Protein AF-A0A3N5F9C5-F1 (afdb_monomer)

Mean predicted aligned error: 5.01 Å

Solvent-accessible surface area (backbone atoms only — not comparable to full-atom values): 3845 Å² total; per-residue (Å²): 129,86,74,56,77,70,48,80,42,79,79,45,75,49,75,48,73,60,66,98,46,29,32,43,37,41,36,34,38,35,31,21,28,78,86,68,47,79,74,45,50,30,41,37,41,33,39,33,38,56,48,97,93,42,78,40,78,79,44,79,49,75,46,79,54,130

Sequence (66 aa):
MKGGVTDNLIRGCDVLSLGTRSALALVNWEFHRADGSIERAWRHSYNLVKTDAGWKIVVSTFQAGS

Foldseek 3Di:
DPFDFDDKDWPDWDWADPPDFKIKIKTWIFTAGPVRDTPFIKIKIFIWGQDPVGIDTPDIDIDTDD

Secondary structure (DSSP, 8-state):
--PPEEEEEEEEEEEEE-SSSEEEEEEEEEEEETTS-EEEEEEEEEEEEEETTEEEEEEEEEEE--

Radius of gyration: 14.75 Å; Cα contacts (8 Å, |Δi|>4): 143; chains: 1; bounding box: 28×24×47 Å

Structure (mmCIF, N/CA/C/O backbone):
data_AF-A0A3N5F9C5-F1
#
_entry.id   AF-A0A3N5F9C5-F1
#
loop_
_atom_site.group_PDB
_atom_site.id
_atom_site.type_symbol
_atom_site.label_atom_id
_atom_site.label_alt_id
_atom_site.label_comp_id
_atom_site.label_asym_id
_atom_site.label_entity_id
_atom_site.label_seq_id
_atom_site.pdbx_PDB_ins_code
_atom_site.Cartn_x
_atom_site.Cartn_y
_atom_site.Cartn_z
_atom_site.occupancy
_atom_site.B_iso_or_equiv
_atom_site.auth_seq_id
_atom_site.auth_comp_id
_atom_site.auth_asym_id
_atom_site.auth_atom_id
_atom_site.pdbx_PDB_model_num
ATOM 1 N N . MET A 1 1 ? 8.391 -3.697 -31.702 1.00 45.59 1 MET A N 1
ATOM 2 C CA . MET A 1 1 ? 7.435 -4.060 -30.633 1.00 45.59 1 MET A CA 1
ATOM 3 C C . MET A 1 1 ? 7.790 -3.240 -29.406 1.00 45.59 1 MET A C 1
ATOM 5 O O . MET A 1 1 ? 8.950 -3.276 -29.021 1.00 45.59 1 MET A O 1
ATOM 9 N N . LYS A 1 2 ? 6.866 -2.453 -28.838 1.00 51.78 2 LYS A N 1
ATOM 10 C CA . LYS A 1 2 ? 7.104 -1.843 -27.519 1.00 51.78 2 LYS A CA 1
ATOM 11 C C . LYS A 1 2 ? 7.102 -2.994 -26.511 1.00 51.78 2 LYS A C 1
ATOM 13 O O . LYS A 1 2 ? 6.083 -3.669 -26.400 1.00 51.78 2 LYS A O 1
ATOM 18 N N . GLY A 1 3 ? 8.261 -3.290 -25.920 1.00 55.53 3 GLY A N 1
ATOM 19 C CA . GLY A 1 3 ? 8.427 -4.386 -24.964 1.00 55.53 3 GLY A CA 1
ATOM 20 C C . GLY A 1 3 ? 7.412 -4.249 -23.834 1.00 55.53 3 GLY A C 1
ATOM 21 O O . GLY A 1 3 ? 7.242 -3.153 -23.309 1.00 55.53 3 GLY A O 1
ATOM 22 N N . GLY A 1 4 ? 6.686 -5.328 -23.547 1.00 63.47 4 GLY A N 1
ATOM 23 C CA . GLY A 1 4 ? 5.657 -5.333 -22.512 1.00 63.47 4 GLY A CA 1
ATOM 24 C C . GLY A 1 4 ? 6.250 -5.190 -21.110 1.00 63.47 4 GLY A C 1
ATOM 25 O O . GLY A 1 4 ? 7.415 -5.528 -20.883 1.00 63.47 4 GLY A O 1
ATOM 26 N N . VAL A 1 5 ? 5.424 -4.709 -20.181 1.00 68.88 5 VAL A N 1
ATOM 27 C CA . VAL A 1 5 ? 5.704 -4.736 -18.741 1.00 68.88 5 VAL A CA 1
ATOM 28 C C . VAL A 1 5 ? 5.775 -6.191 -18.291 1.00 68.88 5 VAL A C 1
ATOM 30 O O . VAL A 1 5 ? 4.838 -6.950 -18.546 1.00 68.88 5 VAL A O 1
ATOM 33 N N . THR A 1 6 ? 6.868 -6.579 -17.640 1.00 72.06 6 THR A N 1
ATOM 34 C CA . THR A 1 6 ? 7.064 -7.953 -17.152 1.00 72.06 6 THR A CA 1
ATOM 35 C C . THR A 1 6 ? 6.777 -8.082 -15.666 1.00 72.06 6 THR A C 1
ATOM 37 O O . THR A 1 6 ? 6.190 -9.080 -15.263 1.00 72.06 6 THR A O 1
ATOM 40 N N . ASP A 1 7 ? 7.111 -7.060 -14.872 1.00 77.06 7 ASP A N 1
ATOM 41 C CA . ASP A 1 7 ? 7.079 -7.148 -13.412 1.00 77.06 7 ASP A CA 1
ATOM 42 C C . ASP A 1 7 ? 6.531 -5.882 -12.749 1.00 77.06 7 ASP A C 1
ATOM 44 O O . ASP A 1 7 ? 6.753 -4.755 -13.209 1.00 77.06 7 ASP A O 1
ATOM 48 N N . ASN A 1 8 ? 5.842 -6.080 -11.622 1.00 81.25 8 ASN A N 1
ATOM 49 C CA . ASN A 1 8 ? 5.400 -5.029 -10.718 1.00 81.25 8 ASN A CA 1
ATOM 50 C C . ASN A 1 8 ? 6.099 -5.169 -9.363 1.00 81.25 8 ASN A C 1
ATOM 52 O O . ASN A 1 8 ? 5.967 -6.176 -8.672 1.00 81.25 8 ASN A O 1
ATOM 56 N N . LEU A 1 9 ? 6.846 -4.142 -8.968 1.00 89.62 9 LEU A N 1
ATOM 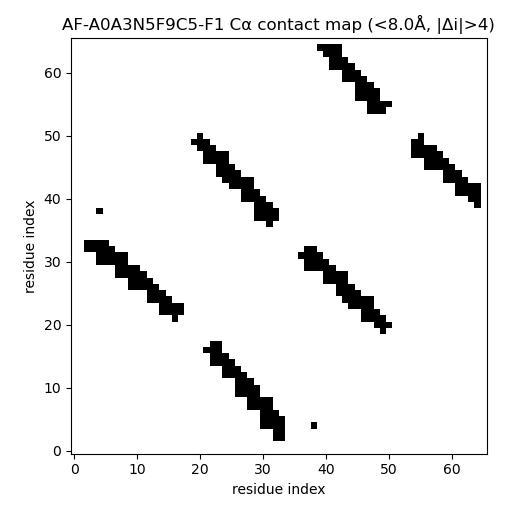57 C CA . LEU A 1 9 ? 7.691 -4.194 -7.779 1.00 89.62 9 LEU A CA 1
ATOM 58 C C . LEU A 1 9 ? 7.259 -3.147 -6.755 1.00 89.62 9 LEU A C 1
ATOM 60 O O . LEU A 1 9 ? 6.998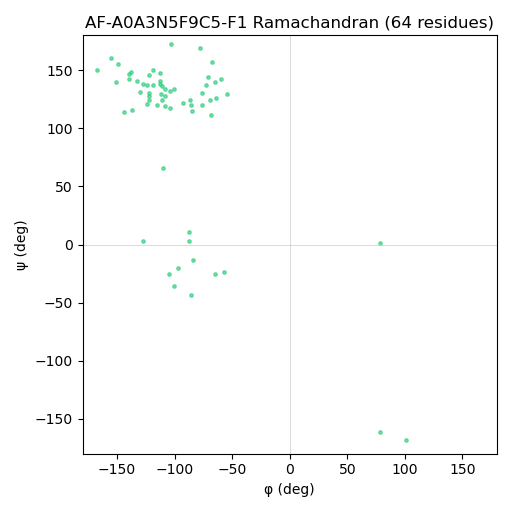 -1.99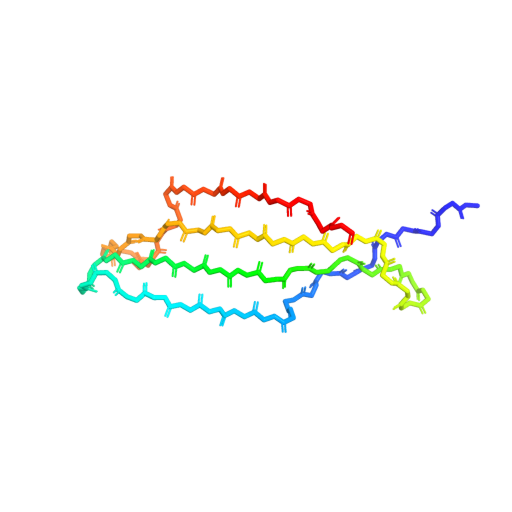4 -7.101 1.00 89.62 9 LEU A O 1
ATOM 64 N N . ILE A 1 10 ? 7.234 -3.549 -5.483 1.00 92.94 10 ILE A N 1
ATOM 65 C CA . ILE A 1 10 ? 7.155 -2.625 -4.348 1.00 92.94 10 ILE A CA 1
ATOM 66 C C . ILE A 1 10 ? 8.580 -2.190 -4.010 1.00 92.94 10 ILE A C 1
ATOM 68 O O . ILE A 1 10 ? 9.424 -3.021 -3.677 1.00 92.94 10 ILE A O 1
ATOM 72 N N . ARG A 1 11 ? 8.84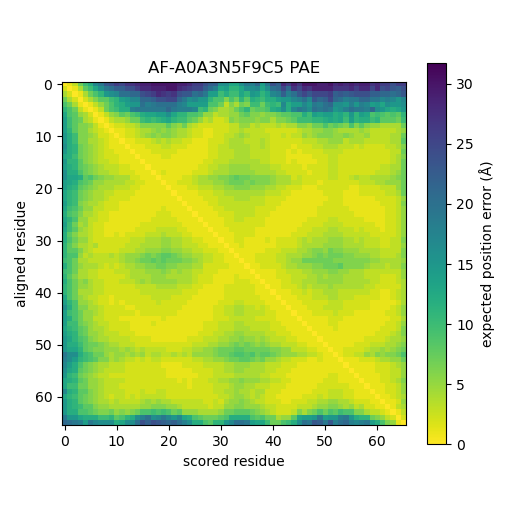9 -0.885 -4.076 1.00 93.88 11 ARG A N 1
ATOM 73 C CA . ARG A 1 11 ? 10.154 -0.302 -3.712 1.00 93.88 11 ARG A CA 1
ATOM 74 C C . ARG A 1 11 ? 10.215 0.255 -2.306 1.00 93.88 11 ARG A C 1
ATOM 76 O O . ARG A 1 11 ? 11.295 0.409 -1.751 1.00 93.88 11 ARG A O 1
ATOM 83 N N . GLY A 1 12 ? 9.061 0.547 -1.730 1.00 94.12 12 GLY A N 1
ATOM 84 C CA . GLY A 1 12 ? 8.951 1.013 -0.361 1.00 94.12 12 GLY A CA 1
ATOM 85 C C . GLY A 1 12 ? 7.508 0.961 0.097 1.00 94.12 12 GLY A C 1
ATOM 86 O O . GLY A 1 12 ? 6.590 1.090 -0.717 1.00 94.12 12 GLY A O 1
ATOM 87 N N . CYS A 1 13 ? 7.330 0.753 1.394 1.00 96.50 13 CYS A N 1
ATOM 88 C CA . CYS A 1 13 ? 6.033 0.717 2.042 1.00 96.50 13 CYS A CA 1
ATOM 89 C C . CYS A 1 13 ? 6.173 1.333 3.432 1.00 96.50 13 CYS A C 1
ATOM 91 O O . CYS A 1 13 ? 6.844 0.762 4.290 1.00 96.50 13 CYS A O 1
ATOM 93 N N . ASP A 1 14 ? 5.526 2.474 3.635 1.00 97.50 14 ASP A N 1
ATOM 94 C CA . ASP A 1 14 ? 5.394 3.106 4.941 1.00 97.50 14 ASP A CA 1
ATOM 95 C C . ASP A 1 14 ? 3.976 2.868 5.449 1.00 97.50 14 ASP A C 1
ATOM 97 O O . ASP A 1 14 ? 3.003 3.084 4.723 1.00 97.50 14 ASP A O 1
ATOM 101 N N . VAL A 1 15 ? 3.841 2.432 6.700 1.00 97.81 15 VAL A N 1
ATOM 102 C CA . VAL A 1 15 ? 2.535 2.173 7.316 1.00 97.81 15 VAL A CA 1
ATOM 103 C C . VAL A 1 15 ? 2.400 2.986 8.592 1.00 97.81 15 VAL A C 1
ATOM 105 O O . VAL A 1 15 ? 3.162 2.814 9.540 1.00 97.81 15 VAL A O 1
ATOM 108 N N . LEU A 1 16 ? 1.380 3.838 8.634 1.00 98.25 16 LEU A N 1
ATOM 109 C CA . LEU A 1 16 ? 0.976 4.578 9.819 1.00 98.25 16 LEU A CA 1
ATOM 110 C C . LEU A 1 16 ? -0.280 3.939 10.411 1.00 98.25 16 LEU A C 1
ATOM 112 O O . LEU A 1 16 ? -1.337 3.927 9.781 1.00 98.25 16 LEU A O 1
ATOM 116 N N . SER A 1 17 ? -0.184 3.436 11.640 1.00 97.75 17 SER A N 1
ATOM 117 C CA . SER A 1 17 ? -1.357 2.941 12.366 1.00 97.75 17 SER A CA 1
ATOM 118 C C . SER A 1 17 ? -2.189 4.106 12.903 1.00 97.75 17 SER A C 1
ATOM 120 O O . SER A 1 17 ? -1.668 4.999 13.566 1.00 97.75 17 SER A O 1
ATOM 122 N N . LEU A 1 18 ? -3.495 4.071 12.651 1.00 97.50 18 LEU A N 1
ATOM 123 C CA . LEU A 1 18 ? -4.485 5.039 13.123 1.00 97.50 18 LEU A CA 1
ATOM 124 C C . LEU A 1 18 ? -5.365 4.350 14.176 1.00 97.50 18 LEU A C 1
ATOM 126 O O . LEU A 1 18 ? -6.547 4.070 13.967 1.00 97.50 18 LEU A O 1
ATOM 130 N N . GLY A 1 19 ? -4.743 3.994 15.301 1.00 96.50 19 GLY A N 1
ATOM 131 C CA . GLY A 1 19 ? -5.335 3.119 16.313 1.00 96.50 19 GLY A CA 1
ATOM 132 C C . GLY A 1 19 ? -5.277 1.637 15.926 1.00 96.50 19 GLY A C 1
ATOM 133 O O . GLY A 1 19 ? -4.494 1.221 15.078 1.00 96.50 19 GLY A O 1
ATOM 134 N N . THR A 1 20 ? -6.102 0.808 16.569 1.00 96.69 20 THR A N 1
ATOM 135 C CA . THR A 1 20 ? -6.015 -0.664 16.456 1.00 96.69 20 THR A CA 1
ATOM 136 C C . THR A 1 20 ? -6.744 -1.252 15.247 1.00 96.69 20 THR A C 1
ATOM 138 O O . THR A 1 20 ? -6.568 -2.433 14.934 1.00 96.69 20 THR A O 1
ATOM 141 N N . ARG A 1 21 ? -7.591 -0.457 14.580 1.00 97.94 21 ARG A N 1
ATOM 142 C CA . ARG A 1 21 ? -8.481 -0.919 13.501 1.00 97.94 21 ARG A CA 1
ATOM 143 C C . ARG A 1 21 ? -8.387 -0.119 12.208 1.00 97.94 21 ARG A C 1
ATOM 145 O O . ARG A 1 21 ? -9.134 -0.416 11.282 1.00 97.94 21 ARG A O 1
ATOM 152 N N . SER A 1 22 ? -7.500 0.865 12.129 1.00 98.38 22 SER A N 1
ATOM 153 C CA . SER A 1 22 ? -7.292 1.664 10.924 1.00 98.38 22 SER A CA 1
ATOM 154 C C . SER A 1 22 ? -5.803 1.884 10.688 1.00 98.38 22 SER A C 1
ATOM 156 O O . SER A 1 22 ? -5.025 1.933 11.641 1.00 98.38 22 SER A O 1
ATOM 158 N N . ALA A 1 23 ? -5.402 1.987 9.426 1.00 98.50 23 ALA A N 1
ATOM 159 C CA . ALA A 1 23 ? -4.046 2.340 9.037 1.00 98.50 23 ALA A CA 1
ATOM 160 C C . ALA A 1 23 ? -4.042 3.090 7.702 1.00 98.50 23 ALA A C 1
ATOM 162 O O . ALA A 1 23 ? -4.944 2.939 6.878 1.00 98.50 23 ALA A O 1
ATOM 163 N N . LEU A 1 24 ? -3.001 3.883 7.487 1.00 98.31 24 LEU A N 1
ATOM 164 C CA . LEU A 1 24 ? -2.667 4.480 6.204 1.00 98.31 24 LEU A CA 1
ATOM 165 C C . LEU A 1 24 ? -1.382 3.821 5.704 1.00 98.31 24 LEU A C 1
ATOM 167 O O . LEU A 1 24 ? -0.382 3.830 6.418 1.00 98.31 24 LEU A O 1
ATO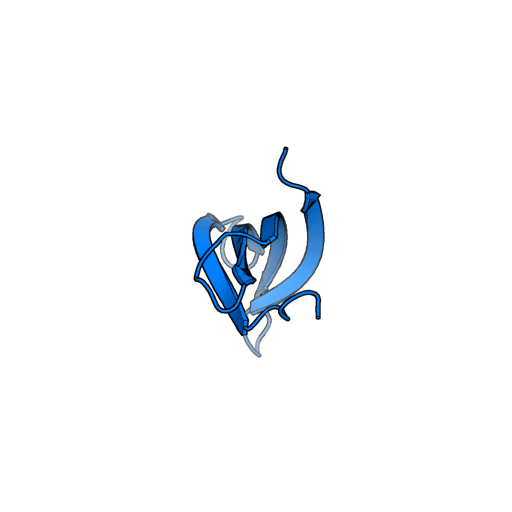M 171 N N . ALA A 1 25 ? -1.405 3.254 4.501 1.00 98.25 25 ALA A N 1
ATOM 172 C CA . ALA A 1 25 ? -0.217 2.710 3.856 1.00 98.25 25 ALA A CA 1
ATOM 173 C C . ALA A 1 25 ? 0.158 3.552 2.636 1.00 98.25 25 ALA A C 1
ATOM 175 O O . ALA A 1 25 ? -0.680 3.805 1.773 1.00 98.25 25 ALA A O 1
ATOM 176 N N . LEU A 1 26 ? 1.421 3.956 2.557 1.00 97.69 26 LEU A N 1
ATOM 177 C CA . LEU A 1 26 ? 2.012 4.623 1.404 1.00 97.69 26 LEU A CA 1
ATOM 178 C C . LEU A 1 26 ? 2.972 3.653 0.725 1.00 97.69 26 LEU A C 1
ATOM 180 O O . LEU A 1 26 ? 3.938 3.206 1.334 1.00 97.69 26 LEU A O 1
ATOM 184 N N . VAL A 1 27 ? 2.708 3.326 -0.537 1.00 97.25 27 VAL A N 1
ATOM 185 C CA . VAL A 1 27 ? 3.455 2.311 -1.286 1.00 97.25 27 VAL A CA 1
ATOM 186 C C . VAL A 1 27 ? 4.042 2.924 -2.549 1.00 97.25 27 VAL A C 1
ATOM 188 O O . VAL A 1 27 ? 3.322 3.535 -3.338 1.00 97.25 27 VAL A O 1
ATOM 191 N N . ASN A 1 28 ? 5.346 2.749 -2.752 1.00 96.31 28 ASN A N 1
ATOM 192 C CA . ASN A 1 28 ? 6.026 3.110 -3.993 1.00 96.31 28 ASN A CA 1
ATOM 193 C C . ASN A 1 28 ? 6.062 1.892 -4.915 1.00 96.31 28 ASN A C 1
ATOM 195 O O . ASN A 1 28 ? 6.611 0.852 -4.543 1.00 96.31 28 ASN A O 1
ATOM 199 N N . TRP A 1 29 ? 5.495 2.041 -6.105 1.00 95.12 29 TRP A N 1
ATOM 200 C CA . TRP A 1 29 ? 5.407 1.000 -7.119 1.00 95.12 29 TRP A CA 1
ATOM 201 C C . TRP A 1 29 ? 6.265 1.335 -8.328 1.00 95.12 29 TRP A C 1
ATOM 203 O O . TRP A 1 29 ? 6.366 2.498 -8.722 1.00 95.12 29 TRP A O 1
ATOM 213 N N . GLU A 1 30 ? 6.794 0.294 -8.962 1.00 94.75 30 GLU A N 1
ATOM 214 C CA . GLU A 1 30 ? 7.431 0.379 -10.269 1.00 94.75 30 GLU A CA 1
ATOM 215 C C . GLU A 1 30 ? 6.922 -0.722 -11.198 1.00 94.75 30 GLU A C 1
ATOM 217 O O . GLU A 1 30 ? 6.765 -1.874 -10.790 1.00 94.75 30 GLU A O 1
ATOM 222 N N . PHE A 1 31 ? 6.725 -0.365 -12.464 1.00 92.38 31 PHE A N 1
ATOM 223 C CA . PHE A 1 31 ? 6.645 -1.304 -13.573 1.00 92.38 31 PHE A CA 1
ATOM 224 C C . PHE A 1 31 ? 7.962 -1.336 -14.319 1.00 92.38 31 PHE A C 1
ATOM 226 O O . PHE A 1 31 ? 8.533 -0.287 -14.625 1.00 92.38 31 PHE A O 1
ATOM 233 N N . HIS A 1 32 ? 8.416 -2.547 -14.611 1.00 90.88 32 HIS A N 1
ATOM 234 C CA . HIS A 1 32 ? 9.674 -2.810 -15.291 1.00 90.88 32 HIS A CA 1
ATOM 235 C C . HIS A 1 32 ? 9.395 -3.402 -16.667 1.00 90.88 32 HIS A C 1
ATOM 237 O O . HIS A 1 32 ? 8.474 -4.207 -16.837 1.00 90.88 32 HIS A O 1
ATOM 243 N N . ARG A 1 33 ? 10.179 -2.982 -17.658 1.00 89.31 33 ARG A N 1
ATOM 244 C CA . ARG A 1 33 ? 10.221 -3.627 -18.972 1.00 89.31 33 ARG A CA 1
ATOM 245 C C . ARG A 1 33 ? 11.051 -4.904 -18.888 1.00 89.31 33 ARG A C 1
ATOM 247 O O . ARG A 1 33 ? 11.812 -5.099 -17.946 1.00 89.31 33 ARG A O 1
ATOM 254 N N . ALA A 1 34 ? 10.992 -5.709 -19.945 1.00 88.19 34 ALA A N 1
ATOM 255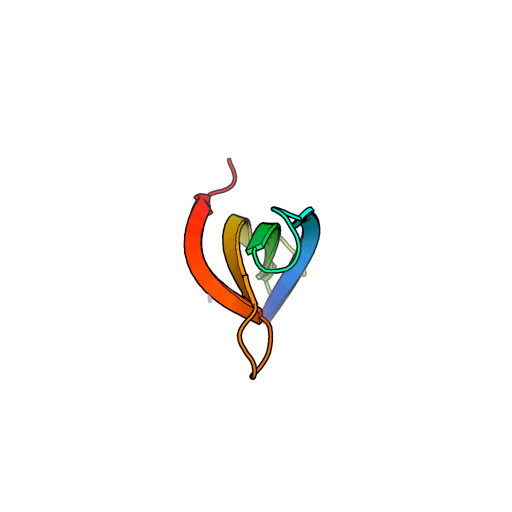 C CA . ALA A 1 34 ? 11.789 -6.929 -20.067 1.00 88.19 34 ALA A CA 1
ATOM 256 C C . ALA A 1 34 ? 13.317 -6.720 -19.953 1.00 88.19 34 ALA A C 1
ATOM 258 O O . ALA A 1 34 ? 14.031 -7.659 -19.618 1.00 88.19 34 ALA A O 1
ATOM 259 N N . ASP A 1 35 ? 13.825 -5.514 -20.231 1.00 88.50 35 ASP A N 1
ATOM 260 C CA . ASP A 1 35 ? 15.243 -5.162 -20.066 1.00 88.50 35 ASP A CA 1
ATOM 261 C C . ASP A 1 35 ? 15.595 -4.666 -18.647 1.00 88.50 35 ASP A C 1
ATOM 263 O O . ASP A 1 35 ? 16.734 -4.275 -18.396 1.00 88.50 35 ASP A O 1
ATOM 267 N N . GLY A 1 36 ? 14.630 -4.662 -17.721 1.00 86.62 36 GLY A N 1
ATOM 268 C CA . GLY A 1 36 ? 14.789 -4.169 -16.353 1.00 86.62 36 GLY A CA 1
ATOM 269 C C . GLY A 1 36 ? 14.740 -2.644 -16.219 1.00 86.62 36 GLY A C 1
ATOM 270 O O . GLY A 1 36 ? 14.880 -2.123 -15.112 1.00 86.62 36 GLY A O 1
ATOM 271 N N . SER A 1 37 ? 14.536 -1.900 -17.312 1.00 89.81 37 SER A N 1
ATOM 272 C CA . SER A 1 37 ? 14.305 -0.457 -17.233 1.00 89.81 37 SER A CA 1
ATOM 273 C C . SER A 1 37 ? 12.928 -0.156 -16.644 1.00 89.81 37 SER A C 1
ATOM 275 O O . SER A 1 37 ? 11.941 -0.847 -16.914 1.00 89.81 37 SER A O 1
ATOM 277 N N . ILE A 1 38 ? 12.836 0.924 -15.866 1.00 91.38 38 ILE A N 1
ATOM 278 C CA . ILE A 1 38 ? 11.556 1.389 -15.328 1.00 91.38 38 ILE A CA 1
ATOM 279 C C . ILE A 1 38 ? 10.701 1.925 -16.484 1.00 91.38 38 ILE A C 1
ATOM 281 O O . ILE A 1 38 ? 11.097 2.823 -17.235 1.00 91.38 38 ILE A O 1
ATOM 285 N N . GLU A 1 39 ? 9.502 1.374 -16.630 1.00 91.12 39 GLU A N 1
ATOM 286 C CA . GLU A 1 39 ? 8.471 1.903 -17.517 1.00 91.12 39 GLU A CA 1
ATOM 287 C C . GLU A 1 39 ? 7.642 2.987 -16.838 1.00 91.12 39 GLU A C 1
ATOM 289 O O . GLU A 1 39 ? 7.333 4.009 -17.451 1.00 91.12 39 GLU A O 1
ATOM 294 N N . ARG A 1 40 ? 7.270 2.755 -15.579 1.00 91.38 40 ARG A N 1
ATOM 295 C CA . ARG A 1 40 ? 6.438 3.665 -14.797 1.00 91.38 40 ARG A CA 1
ATOM 296 C C . ARG A 1 40 ? 6.765 3.519 -13.324 1.00 91.38 40 ARG A C 1
ATOM 298 O O . ARG A 1 40 ? 6.889 2.400 -12.842 1.00 91.38 40 ARG A O 1
ATOM 305 N N . ALA A 1 41 ? 6.800 4.634 -12.611 1.00 93.81 41 ALA A N 1
ATOM 306 C CA . ALA A 1 41 ? 6.806 4.661 -11.158 1.00 93.81 41 ALA A CA 1
ATOM 307 C C . ALA A 1 41 ? 5.613 5.481 -10.660 1.00 93.81 41 ALA A C 1
ATOM 309 O O . ALA A 1 41 ? 5.184 6.436 -11.314 1.00 93.81 41 ALA A O 1
ATOM 310 N N . TRP A 1 42 ? 5.039 5.096 -9.526 1.00 94.88 42 TRP A N 1
ATOM 311 C CA . TRP A 1 42 ? 3.976 5.868 -8.888 1.00 94.88 42 TRP A CA 1
ATOM 312 C C . TRP A 1 42 ? 3.924 5.594 -7.390 1.00 94.88 42 TRP A C 1
ATOM 314 O O . TRP A 1 42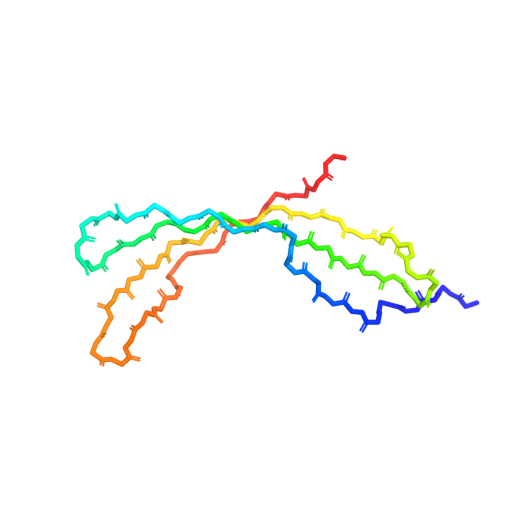 ? 4.417 4.575 -6.903 1.00 94.88 42 TRP A O 1
ATOM 324 N N . ARG A 1 43 ? 3.294 6.508 -6.653 1.00 96.12 43 ARG A N 1
ATOM 325 C CA . ARG A 1 43 ? 3.002 6.323 -5.231 1.00 96.12 43 ARG A CA 1
ATOM 326 C C . ARG A 1 43 ? 1.512 6.097 -5.045 1.00 96.12 43 ARG A C 1
ATOM 328 O O . ARG A 1 43 ? 0.698 6.823 -5.611 1.00 96.12 43 ARG A O 1
ATOM 335 N N . HIS A 1 44 ? 1.166 5.097 -4.247 1.00 97.19 44 HIS A N 1
ATOM 336 C CA . HIS A 1 44 ? -0.199 4.786 -3.848 1.00 97.19 44 HIS A CA 1
ATOM 337 C C . HIS A 1 44 ? -0.382 5.082 -2.361 1.00 97.19 44 HIS A C 1
ATOM 339 O O . HIS A 1 44 ? 0.469 4.721 -1.554 1.00 97.19 44 HIS A O 1
ATOM 345 N N . SER A 1 45 ? -1.494 5.711 -2.006 1.00 97.88 45 SER A N 1
ATOM 346 C CA . SER A 1 45 ? -1.984 5.843 -0.642 1.00 97.88 45 SER A CA 1
ATOM 347 C C . SER A 1 45 ? -3.210 4.949 -0.466 1.00 97.88 45 SER A C 1
ATOM 349 O O . SER A 1 45 ? -4.147 5.005 -1.268 1.00 97.88 45 SER A O 1
ATOM 351 N N . TYR A 1 46 ? -3.193 4.109 0.565 1.00 98.31 46 TYR A N 1
ATOM 352 C CA . TYR A 1 46 ? -4.272 3.187 0.897 1.00 98.31 46 TYR A CA 1
ATOM 353 C C . TYR A 1 46 ? -4.772 3.437 2.312 1.00 98.31 46 TYR A C 1
ATOM 355 O O . TYR A 1 46 ? -4.011 3.320 3.274 1.00 98.31 46 TYR A O 1
ATOM 363 N N . ASN A 1 47 ? -6.070 3.683 2.457 1.00 98.44 47 ASN A N 1
ATOM 364 C CA . ASN A 1 47 ? -6.721 3.615 3.760 1.00 98.44 47 ASN A CA 1
ATOM 365 C C . ASN A 1 47 ? -7.162 2.175 4.013 1.00 98.44 47 ASN A C 1
ATOM 367 O O . ASN A 1 47 ? -7.900 1.585 3.218 1.00 98.44 47 ASN A O 1
ATOM 371 N N . LEU A 1 48 ? -6.710 1.623 5.131 1.00 98.56 48 LEU A N 1
ATOM 372 C CA . LEU A 1 48 ? -6.944 0.251 5.545 1.00 98.56 48 LEU A CA 1
ATOM 373 C C . LEU A 1 48 ? -7.841 0.228 6.779 1.00 98.56 48 LEU A C 1
ATOM 375 O O . LEU A 1 48 ? -7.619 0.987 7.720 1.00 98.56 48 LEU A O 1
ATOM 379 N N . VAL A 1 49 ? -8.805 -0.689 6.813 1.00 98.44 49 VAL A N 1
ATOM 380 C CA . VAL A 1 49 ? -9.637 -0.958 7.994 1.00 98.44 49 VAL A CA 1
ATOM 381 C C . VAL A 1 49 ? -9.540 -2.432 8.368 1.00 98.44 49 VAL A C 1
ATOM 383 O O . VAL A 1 49 ? -9.576 -3.307 7.500 1.00 98.44 49 VAL A O 1
ATOM 386 N N . LYS A 1 50 ? -9.415 -2.722 9.666 1.00 98.25 50 LYS A N 1
ATOM 387 C CA . LYS A 1 50 ? -9.394 -4.085 10.202 1.00 98.25 50 LYS A CA 1
ATOM 388 C C . LYS A 1 50 ? -10.818 -4.596 10.419 1.00 98.25 50 LYS A C 1
ATOM 390 O O . LYS A 1 50 ? -11.565 -4.095 11.269 1.00 98.25 50 LYS A O 1
ATOM 395 N N . THR A 1 51 ? -11.158 -5.626 9.659 1.00 96.38 51 THR A N 1
ATOM 396 C CA . THR A 1 51 ? -12.379 -6.429 9.794 1.00 96.38 51 THR A CA 1
ATOM 397 C C . THR A 1 51 ? -12.054 -7.764 10.464 1.00 96.38 51 THR A C 1
ATOM 399 O O . THR A 1 51 ? -10.879 -8.105 10.626 1.00 96.38 51 THR A O 1
ATOM 402 N N . ASP A 1 52 ? -13.076 -8.547 10.802 1.00 96.75 52 ASP A N 1
ATOM 403 C CA . ASP A 1 52 ? -12.887 -9.895 11.359 1.00 96.75 52 ASP A CA 1
ATOM 404 C C . ASP A 1 52 ? -12.221 -10.845 10.347 1.00 96.75 52 ASP A C 1
ATOM 406 O O . ASP A 1 52 ? -11.496 -11.760 10.723 1.00 96.75 52 ASP A O 1
ATOM 410 N N . ALA A 1 53 ? -12.372 -10.561 9.048 1.00 95.38 53 ALA A N 1
ATOM 411 C CA . ALA A 1 53 ? -11.705 -11.259 7.948 1.00 95.38 53 ALA A CA 1
ATOM 412 C C . ALA A 1 53 ? -10.314 -10.679 7.602 1.00 95.38 53 ALA A C 1
ATOM 414 O O . ALA A 1 53 ? -9.756 -10.994 6.548 1.00 95.38 53 ALA A O 1
ATOM 415 N N . GLY A 1 54 ? -9.771 -9.788 8.439 1.00 96.88 54 GLY A N 1
ATOM 416 C CA . GLY A 1 54 ? -8.474 -9.137 8.246 1.00 96.88 54 GLY A CA 1
ATOM 417 C C . GLY A 1 54 ? -8.558 -7.704 7.714 1.00 96.88 54 GLY A C 1
ATOM 418 O O . GLY A 1 54 ? -9.617 -7.069 7.706 1.00 96.88 54 GLY A O 1
ATOM 419 N N . TRP A 1 55 ? -7.412 -7.166 7.300 1.00 97.81 55 TRP A N 1
ATOM 420 C CA . 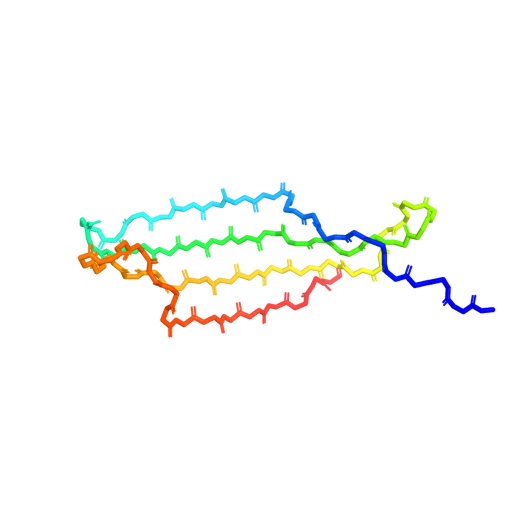TRP A 1 55 ? -7.304 -5.806 6.769 1.00 97.81 55 TRP A CA 1
ATOM 421 C C . TRP A 1 55 ? -7.903 -5.699 5.364 1.00 97.81 55 TRP A C 1
ATOM 423 O O . TRP A 1 55 ? -7.689 -6.567 4.518 1.00 97.81 55 TRP A O 1
ATOM 433 N N . LYS A 1 56 ? -8.644 -4.619 5.113 1.00 98.12 56 LYS A N 1
ATOM 434 C CA . LYS A 1 56 ? -9.257 -4.305 3.818 1.00 98.12 56 LYS A CA 1
ATOM 435 C C . LYS A 1 56 ? -8.874 -2.897 3.389 1.00 98.12 56 LYS A C 1
ATOM 437 O O . LYS A 1 56 ? -8.900 -1.987 4.213 1.00 98.12 56 LYS A O 1
ATOM 442 N N . ILE A 1 57 ? -8.559 -2.725 2.108 1.00 97.94 57 ILE A N 1
ATOM 443 C CA . ILE A 1 57 ? -8.400 -1.406 1.487 1.00 97.94 57 ILE A CA 1
ATOM 444 C C . ILE A 1 57 ? -9.804 -0.842 1.260 1.00 97.94 57 ILE A C 1
ATOM 446 O O . ILE A 1 57 ? -10.601 -1.464 0.562 1.00 97.94 57 ILE A O 1
ATOM 450 N N . VAL A 1 58 ? -10.106 0.311 1.854 1.00 97.88 58 VAL A N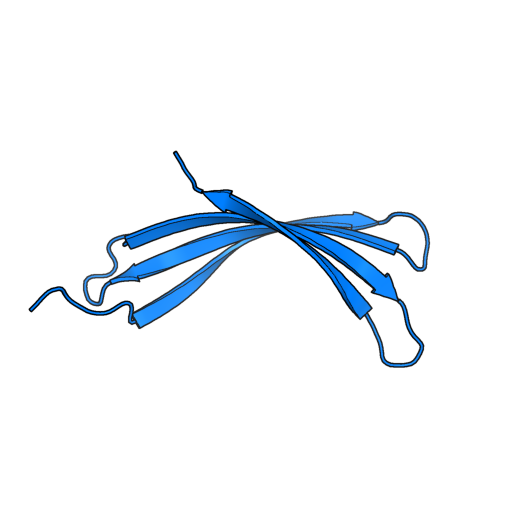 1
ATOM 451 C CA . VAL A 1 58 ? -11.400 0.998 1.680 1.00 97.88 58 VAL A CA 1
ATOM 452 C C . VAL A 1 58 ? -11.295 2.213 0.763 1.00 97.88 58 VAL A C 1
ATOM 454 O O . VAL A 1 58 ? -12.275 2.585 0.128 1.00 97.88 58 VAL A O 1
ATOM 457 N N . VAL A 1 59 ? -10.104 2.810 0.661 1.00 98.12 59 VAL A N 1
ATOM 458 C CA . VAL A 1 59 ? -9.800 3.907 -0.266 1.00 98.12 59 VAL A CA 1
ATOM 459 C C . VAL A 1 59 ? -8.415 3.683 -0.857 1.00 98.12 59 VAL A C 1
ATOM 461 O O . VAL A 1 59 ? -7.503 3.227 -0.166 1.00 98.12 59 VAL A O 1
ATOM 464 N N . SER A 1 60 ? -8.283 4.009 -2.140 1.00 97.31 60 SER A N 1
ATOM 465 C CA . SER A 1 60 ? -7.081 3.842 -2.947 1.00 97.31 60 SER A CA 1
ATOM 466 C C . SER A 1 60 ? -6.889 5.106 -3.781 1.00 97.31 60 SER A C 1
ATOM 468 O O . SER A 1 60 ? -7.739 5.421 -4.613 1.00 97.31 60 SER A O 1
ATOM 470 N N . THR A 1 61 ? -5.807 5.848 -3.557 1.00 97.12 61 THR A N 1
ATOM 471 C CA . THR A 1 61 ? -5.474 7.045 -4.344 1.00 97.12 61 THR A CA 1
ATOM 472 C C . THR A 1 61 ? -4.033 6.984 -4.814 1.00 97.12 61 THR A C 1
ATOM 474 O O . THR A 1 61 ? -3.125 6.708 -4.033 1.00 97.12 61 THR A O 1
ATOM 477 N N . PHE A 1 62 ? -3.793 7.237 -6.098 1.00 94.38 62 PHE A N 1
ATOM 478 C CA . PHE A 1 62 ? -2.446 7.211 -6.654 1.00 94.38 62 PHE A CA 1
ATOM 479 C C . PHE A 1 62 ? -2.055 8.565 -7.225 1.00 94.38 62 PHE A C 1
ATOM 481 O O . PHE A 1 62 ? -2.884 9.314 -7.738 1.00 94.38 62 PHE A O 1
ATOM 488 N N . GLN A 1 63 ? -0.758 8.833 -7.168 1.00 92.31 63 GLN A N 1
ATOM 489 C CA . GLN A 1 63 ? -0.118 9.929 -7.873 1.00 92.31 63 GLN A CA 1
ATOM 490 C C . GLN A 1 63 ? 0.968 9.343 -8.769 1.00 92.31 63 GLN A C 1
ATOM 492 O O . GLN A 1 63 ? 1.774 8.522 -8.317 1.00 92.31 63 GLN A O 1
ATOM 497 N N . ALA A 1 64 ? 0.977 9.736 -10.041 1.00 88.31 64 ALA A N 1
ATOM 498 C CA . ALA A 1 64 ? 2.067 9.375 -10.938 1.00 88.31 64 ALA A CA 1
ATOM 499 C C . ALA A 1 64 ? 3.390 9.934 -10.390 1.00 88.31 64 ALA A C 1
ATOM 501 O O . ALA A 1 64 ? 3.409 11.026 -9.818 1.00 88.31 64 ALA A O 1
ATOM 502 N N . GLY A 1 65 ? 4.476 9.174 -10.535 1.00 75.06 65 GLY A N 1
ATOM 503 C CA . GLY A 1 65 ? 5.814 9.715 -10.323 1.00 75.06 65 GLY A CA 1
ATOM 504 C C . GLY A 1 65 ? 6.105 10.789 -11.370 1.00 75.06 65 GLY A C 1
ATOM 505 O O . GLY A 1 65 ? 5.701 10.640 -12.525 1.00 75.06 65 GLY A O 1
ATOM 506 N N . SER A 1 66 ? 6.750 11.872 -10.941 1.00 53.81 66 SER A N 1
ATOM 507 C CA . SER A 1 66 ? 7.398 12.851 -11.822 1.00 53.81 66 SER A CA 1
ATOM 508 C C . SER A 1 66 ? 8.619 12.249 -12.501 1.00 53.81 66 SER A C 1
ATOM 510 O O . SER A 1 66 ? 9.360 11.546 -11.774 1.00 53.81 66 SER A O 1
#

Nearest PDB structures (foldseek):
  1gyb-assembly2_C  TM=7.558E-01  e=1.074E-01  Saccharomyces cerevisiae
  4o3v-assembly1_B  TM=5.584E-01  e=1.576E-01  Rickettsia typhi str. Wilmington
  8rtd-assembly1_Y  TM=5.815E-01  e=1.962E-01  Escherichia coli
  7sh3-assembly1_B  TM=5.694E-01  e=4.978E-01  Rickettsia typhi str. Wilmington
  4o3v-assembly1_A  TM=5.146E-01  e=2.725E-01  Rickettsia typhi str. Wilmington

pLDDT: mean 90.64, std 12.33, range [45.59, 98.56]